Protein AF-A0A2T5BXC0-F1 (afdb_monomer_lite)

Structure (mmCIF, N/CA/C/O backbone):
data_AF-A0A2T5BXC0-F1
#
_entry.id   AF-A0A2T5BXC0-F1
#
loop_
_atom_site.group_PDB
_atom_site.id
_atom_site.type_symbol
_atom_site.label_atom_id
_atom_site.label_alt_id
_atom_site.label_comp_id
_atom_site.label_asym_id
_atom_site.label_entity_id
_atom_site.label_seq_id
_atom_site.pdbx_PDB_ins_code
_atom_site.Cartn_x
_atom_site.Cartn_y
_atom_site.Cartn_z
_atom_site.occupancy
_atom_site.B_iso_or_equiv
_atom_site.auth_seq_id
_atom_site.auth_comp_id
_atom_site.auth_asym_id
_atom_site.auth_atom_id
_atom_site.pdbx_PDB_model_num
ATOM 1 N N . MET A 1 1 ? -15.290 21.647 -6.760 1.00 36.03 1 MET A N 1
ATOM 2 C CA . MET A 1 1 ? -14.418 21.965 -5.605 1.00 36.03 1 MET A CA 1
ATOM 3 C C . MET A 1 1 ? -13.079 21.269 -5.800 1.00 36.03 1 MET A C 1
ATOM 5 O O . MET A 1 1 ? -13.046 20.047 -5.831 1.00 36.03 1 MET A O 1
ATOM 9 N N . GLY A 1 2 ? -12.004 22.023 -6.038 1.00 45.06 2 GLY A N 1
ATOM 10 C CA . GLY A 1 2 ? -10.674 21.457 -6.278 1.00 45.06 2 GLY A CA 1
ATOM 11 C C . GLY A 1 2 ? -10.032 20.992 -4.974 1.00 45.06 2 GLY A C 1
ATOM 12 O O . GLY A 1 2 ? -9.896 21.779 -4.039 1.00 45.06 2 GLY A O 1
ATOM 13 N N . ILE A 1 3 ? -9.638 19.722 -4.902 1.00 49.22 3 ILE A N 1
ATOM 14 C CA . ILE A 1 3 ? -8.808 19.208 -3.810 1.00 49.22 3 ILE A CA 1
ATOM 15 C C . ILE A 1 3 ? -7.495 20.005 -3.834 1.00 49.22 3 ILE A C 1
ATOM 17 O O . ILE A 1 3 ? -6.775 19.998 -4.831 1.00 49.22 3 ILE A O 1
ATOM 21 N N . SER A 1 4 ? -7.207 20.754 -2.767 1.00 56.97 4 SER A N 1
ATOM 22 C CA . SER A 1 4 ? -5.999 21.582 -2.685 1.00 56.97 4 SER A CA 1
ATOM 23 C C . SER A 1 4 ? -4.741 20.707 -2.771 1.00 56.97 4 SER A C 1
ATOM 25 O O . SER A 1 4 ? -4.683 19.632 -2.169 1.00 56.97 4 SER A O 1
ATOM 27 N N . LYS A 1 5 ? -3.709 21.168 -3.495 1.00 57.91 5 LYS A N 1
ATOM 28 C CA . LYS A 1 5 ? -2.435 20.441 -3.687 1.00 57.91 5 LYS A CA 1
ATOM 29 C C . LYS A 1 5 ? -1.793 20.018 -2.356 1.00 57.91 5 LYS A C 1
ATOM 31 O O . LYS A 1 5 ? -1.196 18.949 -2.288 1.00 57.91 5 LYS A O 1
ATOM 36 N N . LYS A 1 6 ? -1.982 20.820 -1.300 1.00 58.03 6 LYS A N 1
ATOM 37 C CA . LYS A 1 6 ? -1.523 20.533 0.069 1.00 58.03 6 LYS A CA 1
ATOM 38 C C . LYS A 1 6 ? -2.171 19.261 0.635 1.00 58.03 6 LYS A C 1
ATOM 40 O O . LYS A 1 6 ? -1.462 18.340 1.015 1.00 58.03 6 LYS A O 1
ATOM 45 N N . LYS A 1 7 ? -3.497 19.153 0.515 1.00 63.75 7 LYS A N 1
ATOM 46 C CA . LYS A 1 7 ? -4.277 17.994 0.975 1.00 63.75 7 LYS A CA 1
ATOM 47 C C . LYS A 1 7 ? -3.910 16.707 0.226 1.00 63.75 7 LYS A C 1
ATOM 49 O O . LYS A 1 7 ? -3.908 15.629 0.799 1.00 63.75 7 LYS A O 1
ATOM 54 N N . THR A 1 8 ? -3.553 16.820 -1.056 1.00 64.12 8 THR A N 1
ATOM 55 C CA . THR A 1 8 ? -3.099 15.668 -1.861 1.00 64.12 8 THR A CA 1
ATOM 56 C C . THR A 1 8 ? -1.712 15.175 -1.435 1.00 64.12 8 THR A C 1
ATOM 58 O O . THR A 1 8 ? -1.453 13.977 -1.470 1.00 64.12 8 THR A O 1
ATOM 61 N N . ALA A 1 9 ? -0.813 16.082 -1.042 1.00 67.00 9 ALA A N 1
ATOM 62 C CA . ALA A 1 9 ? 0.503 15.714 -0.525 1.00 67.00 9 ALA A CA 1
ATOM 63 C C . ALA A 1 9 ? 0.405 15.045 0.855 1.00 67.00 9 ALA A C 1
ATOM 65 O O . ALA A 1 9 ? 1.097 14.063 1.098 1.00 67.00 9 ALA A O 1
ATOM 66 N N . GLU A 1 10 ? -0.493 15.526 1.719 1.00 73.69 10 GLU A N 1
ATOM 67 C CA . GLU A 1 10 ? -0.750 14.937 3.041 1.00 73.69 10 GLU A CA 1
ATOM 68 C C . GLU A 1 10 ? -1.238 13.483 2.930 1.00 73.69 10 GLU A C 1
ATOM 70 O O . GLU A 1 10 ? -0.635 12.597 3.530 1.00 73.69 10 GLU A O 1
ATOM 75 N N . ILE A 1 11 ? -2.224 13.214 2.064 1.00 73.00 11 ILE A N 1
ATOM 76 C CA . ILE A 1 11 ? -2.746 11.853 1.826 1.00 73.00 11 ILE A CA 1
ATOM 77 C C . ILE A 1 11 ? -1.659 10.912 1.282 1.00 73.00 11 ILE A C 1
ATOM 79 O O . ILE A 1 11 ? -1.605 9.738 1.640 1.00 73.00 11 ILE A O 1
ATOM 83 N N . LYS A 1 12 ? -0.767 11.408 0.415 1.00 74.25 12 LYS A N 1
ATOM 84 C CA . LYS A 1 12 ? 0.340 10.600 -0.121 1.00 74.25 12 LYS A CA 1
ATOM 85 C C . LYS A 1 12 ? 1.330 10.198 0.963 1.00 74.25 12 LYS A C 1
ATOM 87 O O . LYS A 1 12 ? 1.719 9.038 1.021 1.00 74.25 12 LYS A O 1
ATOM 92 N N . THR A 1 13 ? 1.726 11.143 1.809 1.0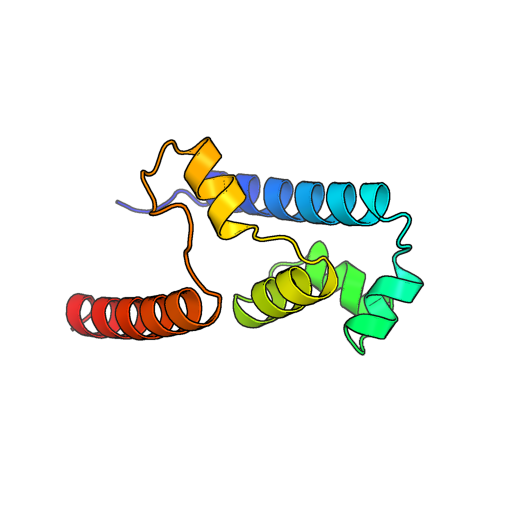0 81.06 13 THR A N 1
ATOM 93 C CA . THR A 1 13 ? 2.619 10.859 2.938 1.00 81.06 13 THR A CA 1
ATOM 94 C C . THR A 1 13 ? 1.984 9.845 3.884 1.00 81.06 13 THR A C 1
ATOM 96 O O . THR A 1 13 ? 2.645 8.900 4.306 1.00 81.06 13 THR A O 1
ATOM 99 N N . GLU A 1 14 ? 0.691 9.995 4.166 1.00 83.88 14 GLU A N 1
ATOM 100 C CA . GLU A 1 14 ? -0.058 9.063 5.006 1.00 83.88 14 GLU A CA 1
ATOM 101 C C . GLU A 1 14 ? -0.113 7.650 4.404 1.00 83.88 14 GLU A C 1
ATOM 103 O O . GLU A 1 14 ? 0.159 6.682 5.110 1.00 83.88 14 GLU A O 1
ATOM 108 N N . LEU A 1 15 ? -0.355 7.526 3.092 1.00 84.50 15 LEU A N 1
ATOM 109 C CA . LEU A 1 15 ? -0.313 6.238 2.392 1.00 84.50 15 LEU A CA 1
ATOM 110 C C . LEU A 1 15 ? 1.052 5.556 2.533 1.00 84.50 15 LEU A C 1
ATOM 112 O O . LEU A 1 15 ? 1.127 4.367 2.828 1.00 84.50 15 LEU A O 1
ATOM 116 N N . VAL A 1 16 ? 2.137 6.297 2.307 1.00 87.88 16 VAL A N 1
ATOM 117 C CA . VAL A 1 16 ? 3.496 5.742 2.382 1.00 87.88 16 VAL A CA 1
ATOM 118 C C . VAL A 1 16 ? 3.816 5.284 3.798 1.00 87.88 16 VAL A C 1
ATOM 120 O O . VAL A 1 16 ? 4.364 4.196 3.974 1.00 87.88 16 VAL A O 1
ATOM 123 N N . ASN A 1 17 ? 3.436 6.075 4.800 1.00 88.88 17 ASN A N 1
ATOM 124 C CA . ASN A 1 17 ? 3.602 5.703 6.199 1.00 88.88 17 ASN A CA 1
ATOM 125 C C . ASN A 1 17 ? 2.812 4.433 6.528 1.00 88.88 17 ASN A C 1
ATOM 127 O O . ASN A 1 17 ? 3.347 3.539 7.175 1.00 88.88 17 ASN A O 1
ATOM 131 N N . LEU A 1 18 ? 1.577 4.314 6.036 1.00 89.31 18 LEU A N 1
ATOM 132 C CA . LEU A 1 18 ? 0.752 3.129 6.249 1.00 89.31 18 LEU A CA 1
ATOM 133 C C . LEU A 1 18 ? 1.359 1.881 5.594 1.00 89.31 18 LEU A C 1
ATOM 135 O O . LEU A 1 18 ? 1.443 0.840 6.235 1.00 89.31 18 LEU A O 1
ATOM 139 N N . ILE A 1 19 ? 1.874 1.993 4.365 1.00 90.19 19 ILE A N 1
ATOM 140 C CA . ILE A 1 19 ? 2.603 0.894 3.709 1.00 90.19 19 ILE A CA 1
ATOM 141 C C . ILE A 1 19 ? 3.823 0.480 4.545 1.00 90.19 19 ILE A C 1
ATOM 143 O O . ILE A 1 19 ? 4.071 -0.709 4.727 1.00 90.19 19 ILE A O 1
ATOM 147 N N . GLN A 1 20 ? 4.590 1.437 5.075 1.00 91.12 20 GLN A N 1
ATOM 148 C CA . GLN A 1 20 ? 5.758 1.139 5.914 1.00 91.12 20 GLN A CA 1
ATOM 149 C C . GLN A 1 20 ? 5.378 0.482 7.247 1.00 91.12 20 GLN A C 1
ATOM 151 O O . GLN A 1 20 ? 6.089 -0.415 7.709 1.00 91.12 20 GLN A O 1
ATOM 156 N N . LEU A 1 21 ? 4.269 0.908 7.853 1.00 91.81 21 LEU A N 1
ATOM 157 C CA . LEU A 1 21 ? 3.733 0.301 9.068 1.00 91.81 21 LEU A CA 1
ATOM 158 C C . LEU A 1 21 ? 3.331 -1.153 8.819 1.00 91.81 21 LEU A C 1
ATOM 160 O O . LEU A 1 21 ? 3.757 -2.021 9.574 1.00 91.81 21 LEU A O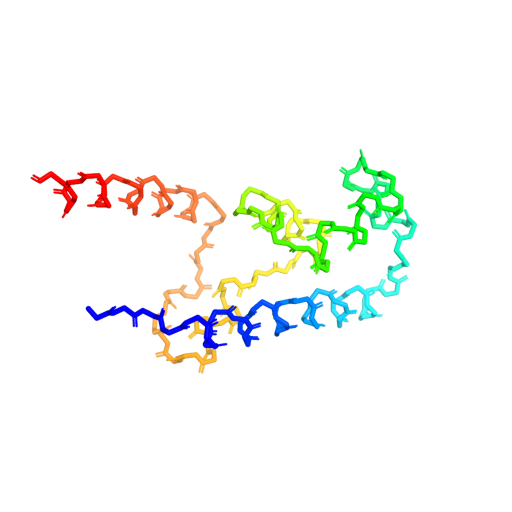 1
ATOM 164 N N . GLU A 1 22 ? 2.610 -1.430 7.733 1.00 92.00 22 GLU A N 1
ATOM 165 C CA . GLU A 1 22 ? 2.207 -2.794 7.371 1.00 92.00 22 GLU A CA 1
ATOM 166 C C . GLU A 1 22 ? 3.405 -3.691 7.037 1.00 92.00 22 GLU A C 1
ATOM 168 O O . GLU A 1 22 ? 3.486 -4.826 7.506 1.00 92.00 22 GLU A O 1
ATOM 173 N N . LEU A 1 23 ? 4.401 -3.170 6.313 1.00 92.81 23 LEU A N 1
ATOM 174 C CA . LEU A 1 23 ? 5.660 -3.886 6.082 1.00 92.81 23 LEU A CA 1
ATOM 175 C C . LEU A 1 23 ? 6.348 -4.263 7.400 1.00 92.81 23 LEU A C 1
ATOM 177 O O . LEU A 1 23 ? 6.799 -5.396 7.568 1.00 92.81 23 LEU A O 1
ATOM 181 N N . THR A 1 24 ? 6.392 -3.329 8.352 1.00 93.25 24 THR A N 1
ATOM 182 C CA . THR A 1 24 ? 6.991 -3.558 9.673 1.00 93.25 24 THR A CA 1
ATOM 183 C C . THR A 1 24 ? 6.187 -4.574 10.481 1.00 93.25 24 THR A C 1
ATOM 185 O O . THR A 1 24 ? 6.774 -5.483 11.066 1.00 93.25 24 THR A O 1
ATOM 188 N N . ALA A 1 25 ? 4.855 -4.473 10.476 1.00 92.38 25 ALA A N 1
ATOM 189 C CA . ALA A 1 25 ? 3.961 -5.406 11.163 1.00 92.38 25 ALA A CA 1
ATOM 190 C C . ALA A 1 25 ? 4.135 -6.849 10.663 1.00 92.38 25 ALA A C 1
ATOM 192 O O . ALA A 1 25 ? 4.045 -7.798 11.442 1.00 92.38 25 ALA A O 1
ATOM 193 N N . GLN A 1 26 ? 4.452 -7.011 9.377 1.00 93.00 26 GLN A N 1
ATOM 194 C CA . GLN A 1 26 ? 4.686 -8.308 8.741 1.00 93.00 26 GLN A CA 1
ATOM 195 C C . GLN A 1 26 ? 6.161 -8.744 8.760 1.00 93.00 26 GLN A C 1
ATOM 197 O O . GLN A 1 26 ? 6.498 -9.773 8.177 1.00 93.00 26 GLN A O 1
ATOM 202 N N . ASN A 1 27 ? 7.053 -7.993 9.422 1.00 93.31 27 ASN A N 1
ATOM 203 C CA . ASN A 1 27 ? 8.508 -8.201 9.399 1.00 93.31 27 ASN A CA 1
ATOM 204 C C . ASN A 1 27 ? 9.091 -8.307 7.972 1.00 93.31 27 ASN A C 1
ATOM 206 O O . ASN A 1 27 ? 10.086 -8.997 7.741 1.00 93.31 27 ASN A O 1
ATOM 210 N N . MET A 1 28 ? 8.472 -7.626 7.005 1.00 93.44 28 MET A N 1
ATOM 211 C CA . MET A 1 28 ? 8.884 -7.636 5.607 1.00 93.44 28 MET A CA 1
ATOM 212 C C . MET A 1 28 ? 9.840 -6.475 5.335 1.00 93.44 28 MET A C 1
ATOM 214 O O . MET A 1 28 ? 9.482 -5.302 5.440 1.00 93.44 28 MET A O 1
ATOM 218 N N . ASP A 1 29 ? 11.073 -6.796 4.946 1.00 92.75 29 ASP A N 1
ATOM 219 C CA . ASP A 1 29 ? 12.045 -5.776 4.569 1.00 92.75 29 ASP A CA 1
ATOM 220 C C . ASP A 1 29 ? 11.823 -5.260 3.133 1.00 92.75 29 ASP A C 1
ATOM 222 O O . ASP A 1 29 ? 11.176 -5.883 2.286 1.00 92.75 29 ASP A O 1
ATOM 226 N N . ILE A 1 30 ? 12.400 -4.095 2.827 1.00 90.44 30 ILE A N 1
ATOM 227 C CA . ILE A 1 30 ? 12.237 -3.451 1.514 1.00 90.44 30 ILE A CA 1
ATOM 228 C C . ILE A 1 30 ? 12.794 -4.295 0.354 1.00 90.44 30 ILE A C 1
ATOM 230 O O . ILE A 1 30 ? 12.376 -4.108 -0.786 1.00 90.44 30 ILE A O 1
ATOM 234 N N . ARG A 1 31 ? 13.747 -5.203 0.612 1.00 93.81 31 ARG A N 1
ATOM 235 C CA . ARG A 1 31 ? 14.316 -6.087 -0.419 1.00 93.81 31 ARG A CA 1
ATOM 236 C C . ARG A 1 31 ? 13.336 -7.188 -0.789 1.00 93.81 31 ARG A C 1
ATOM 238 O O . ARG A 1 31 ? 13.101 -7.417 -1.972 1.00 93.81 31 ARG A O 1
ATOM 245 N N . THR A 1 32 ? 12.754 -7.820 0.218 1.00 94.12 32 THR A N 1
ATOM 246 C CA . THR A 1 32 ? 11.733 -8.856 0.076 1.00 94.12 32 THR A CA 1
ATOM 247 C C . THR A 1 32 ? 10.505 -8.273 -0.606 1.00 94.12 32 THR A C 1
ATOM 249 O O . THR A 1 32 ? 10.041 -8.808 -1.610 1.00 94.12 32 THR A O 1
ATOM 252 N N . PHE A 1 33 ? 10.056 -7.101 -0.160 1.00 94.12 33 PHE A N 1
ATOM 253 C CA . PHE A 1 33 ? 8.940 -6.398 -0.783 1.00 94.12 33 PHE A CA 1
ATOM 254 C C . PHE A 1 33 ? 9.205 -6.030 -2.251 1.00 94.12 33 PHE A C 1
ATOM 256 O O . PHE A 1 33 ? 8.362 -6.269 -3.113 1.00 94.12 33 PHE A O 1
ATOM 263 N N . ALA A 1 34 ? 10.399 -5.512 -2.561 1.00 93.06 34 ALA A N 1
ATOM 264 C CA . ALA A 1 34 ? 10.799 -5.224 -3.938 1.00 93.06 34 ALA A CA 1
ATOM 265 C C . ALA A 1 34 ? 10.791 -6.487 -4.819 1.00 93.06 34 ALA A C 1
ATOM 267 O O . ALA A 1 34 ? 10.354 -6.428 -5.967 1.00 93.06 34 ALA A O 1
ATOM 268 N N . SER A 1 35 ? 11.205 -7.633 -4.266 1.00 94.19 35 SER A N 1
ATOM 269 C CA . SER A 1 35 ? 11.135 -8.934 -4.942 1.00 94.19 35 SER A CA 1
ATOM 270 C C . SER A 1 35 ? 9.692 -9.332 -5.273 1.00 94.19 35 SER A C 1
ATOM 272 O O . SER A 1 35 ? 9.409 -9.697 -6.413 1.00 94.19 35 SER A O 1
ATOM 274 N N . HIS A 1 36 ? 8.757 -9.179 -4.326 1.00 92.50 36 HIS A N 1
ATOM 275 C CA . HIS A 1 36 ? 7.330 -9.439 -4.568 1.00 92.50 36 HIS A CA 1
ATOM 276 C C . HIS A 1 36 ? 6.734 -8.526 -5.647 1.00 92.50 36 HIS A C 1
ATOM 278 O O . HIS A 1 36 ? 5.914 -8.974 -6.446 1.00 92.50 36 HIS A O 1
ATOM 284 N N . LEU A 1 37 ? 7.185 -7.272 -5.711 1.00 89.69 37 LEU A N 1
ATOM 285 C CA . LEU A 1 37 ? 6.788 -6.311 -6.744 1.00 89.69 37 LEU A CA 1
ATOM 286 C C . LEU A 1 37 ? 7.507 -6.511 -8.086 1.00 89.69 37 LEU A C 1
ATOM 288 O O . LEU A 1 37 ? 7.173 -5.831 -9.056 1.00 89.69 37 LEU A O 1
ATOM 292 N N . GLN A 1 38 ? 8.495 -7.409 -8.154 1.00 93.06 38 GLN A N 1
ATOM 293 C CA . GLN A 1 38 ? 9.373 -7.596 -9.315 1.00 93.06 38 GLN A CA 1
ATOM 294 C C . GLN A 1 38 ? 10.081 -6.293 -9.734 1.00 93.06 38 GLN A C 1
ATOM 296 O O . GLN A 1 38 ? 10.286 -6.012 -10.916 1.00 93.06 38 GLN A O 1
ATOM 301 N N . LEU A 1 39 ? 10.459 -5.480 -8.746 1.00 90.94 39 LEU A N 1
ATOM 302 C CA . LEU A 1 39 ? 11.153 -4.209 -8.925 1.00 90.94 39 LEU A CA 1
ATOM 303 C C . LEU A 1 39 ? 12.527 -4.247 -8.257 1.00 90.94 39 LEU A C 1
ATOM 305 O O . LEU A 1 39 ? 12.789 -5.007 -7.326 1.00 90.94 39 LEU A O 1
ATOM 309 N N . SER A 1 40 ? 13.423 -3.359 -8.687 1.00 93.75 40 SER A N 1
ATOM 310 C CA . SER A 1 40 ? 14.635 -3.098 -7.914 1.00 93.75 40 SER A CA 1
ATOM 311 C C . SER A 1 40 ? 14.289 -2.363 -6.613 1.00 9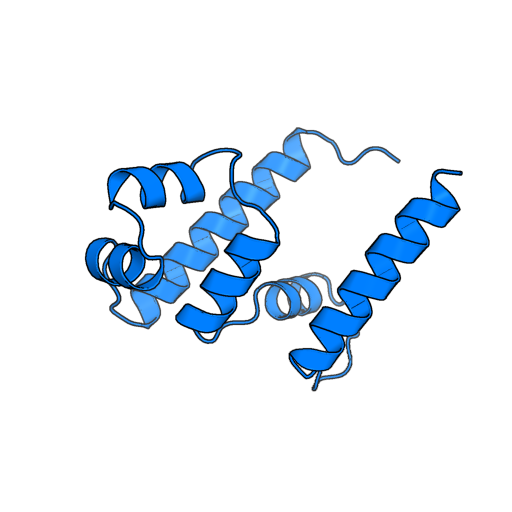3.75 40 SER A C 1
ATOM 313 O O . SER A 1 40 ? 13.283 -1.655 -6.512 1.00 93.75 40 SER A O 1
ATOM 315 N N . VAL A 1 41 ? 15.160 -2.467 -5.608 1.00 91.69 41 VAL A N 1
ATOM 316 C CA . VAL A 1 41 ? 14.997 -1.741 -4.334 1.00 91.69 41 VAL A CA 1
ATOM 317 C C . VAL A 1 41 ? 14.915 -0.228 -4.563 1.00 91.69 41 VAL A C 1
ATOM 319 O O . VAL A 1 41 ? 14.128 0.461 -3.915 1.00 91.69 41 VAL A O 1
ATOM 322 N N . SER A 1 42 ? 15.708 0.302 -5.498 1.00 91.50 42 SER A N 1
ATOM 323 C CA . SER A 1 42 ? 15.684 1.723 -5.851 1.00 91.50 42 SER A CA 1
ATOM 324 C C . SER A 1 42 ? 14.383 2.117 -6.546 1.00 91.50 42 SER A C 1
ATOM 326 O O . SER A 1 42 ? 13.788 3.124 -6.170 1.00 91.50 42 SER A O 1
ATOM 328 N N . ALA A 1 43 ? 13.895 1.311 -7.494 1.00 88.69 43 ALA A N 1
ATOM 329 C CA . ALA A 1 43 ? 12.614 1.546 -8.157 1.00 88.69 43 ALA A CA 1
ATOM 330 C C . ALA A 1 43 ? 11.447 1.485 -7.163 1.00 88.69 43 ALA A C 1
ATOM 332 O O . ALA A 1 43 ? 10.568 2.338 -7.201 1.00 88.69 43 ALA A O 1
ATOM 333 N N . THR A 1 44 ? 11.489 0.550 -6.214 1.00 91.31 44 THR A N 1
ATOM 334 C CA . THR A 1 44 ? 10.480 0.420 -5.154 1.00 91.31 44 THR A CA 1
ATOM 335 C C . THR A 1 44 ? 10.464 1.654 -4.253 1.00 91.31 44 THR A C 1
ATOM 337 O O . THR A 1 44 ? 9.409 2.235 -4.014 1.00 91.31 44 THR A O 1
ATOM 340 N N . ARG A 1 45 ? 11.634 2.131 -3.806 1.00 89.06 45 ARG A N 1
ATOM 341 C CA . ARG A 1 45 ? 11.729 3.373 -3.018 1.00 89.06 45 ARG A CA 1
ATOM 342 C C . ARG A 1 45 ? 11.244 4.594 -3.795 1.00 89.06 45 ARG A C 1
ATOM 344 O O . ARG A 1 45 ? 10.552 5.430 -3.224 1.00 89.06 45 ARG A O 1
ATOM 351 N N . ASN A 1 46 ? 11.575 4.688 -5.081 1.00 88.38 46 ASN A N 1
ATOM 352 C CA . ASN A 1 46 ? 11.118 5.782 -5.937 1.00 88.38 46 ASN A CA 1
ATOM 353 C C . ASN A 1 46 ? 9.609 5.724 -6.194 1.00 88.38 46 ASN A C 1
ATOM 355 O O . ASN A 1 46 ? 8.970 6.767 -6.255 1.00 88.38 46 ASN A O 1
ATOM 359 N N . MET A 1 47 ? 9.030 4.530 -6.312 1.00 88.50 47 MET A N 1
ATOM 360 C CA . MET A 1 47 ? 7.585 4.347 -6.439 1.00 88.50 47 MET A CA 1
ATOM 361 C C . MET A 1 47 ? 6.860 4.786 -5.162 1.00 88.50 47 MET A C 1
ATOM 363 O O . MET A 1 47 ? 5.872 5.510 -5.256 1.00 88.50 47 MET A O 1
ATOM 367 N N . LEU A 1 48 ? 7.364 4.387 -3.987 1.00 86.00 48 LEU A N 1
ATOM 368 C CA . LEU A 1 48 ? 6.770 4.750 -2.699 1.00 86.00 48 LEU A CA 1
ATOM 369 C C . LEU A 1 48 ? 6.905 6.252 -2.417 1.00 86.00 48 LEU A C 1
ATOM 371 O O . LEU A 1 48 ? 5.919 6.912 -2.121 1.00 86.00 48 LEU A O 1
ATOM 375 N N . ASN A 1 49 ? 8.108 6.811 -2.549 1.00 80.50 49 ASN A N 1
ATOM 376 C CA . ASN A 1 49 ? 8.383 8.202 -2.171 1.00 80.50 49 ASN A CA 1
ATOM 377 C C . ASN A 1 49 ? 8.107 9.212 -3.296 1.00 80.50 49 ASN A C 1
ATOM 379 O O . ASN A 1 49 ? 8.126 10.422 -3.071 1.00 80.50 49 ASN A O 1
ATOM 383 N N . GLY A 1 50 ? 7.920 8.736 -4.524 1.00 68.44 50 GLY A N 1
ATOM 384 C CA . GLY A 1 50 ? 7.702 9.565 -5.700 1.00 68.44 50 GLY A CA 1
ATOM 385 C C . GLY A 1 50 ? 6.226 9.772 -6.026 1.00 68.44 50 GLY A C 1
ATOM 386 O O . GLY A 1 50 ? 5.317 9.191 -5.445 1.00 68.44 50 GLY A O 1
ATOM 387 N N . ASN A 1 51 ? 5.967 10.581 -7.052 1.00 65.38 51 ASN A N 1
ATOM 388 C CA . ASN A 1 51 ? 4.615 10.808 -7.575 1.00 65.38 51 ASN A CA 1
ATOM 389 C C . ASN A 1 51 ? 4.122 9.688 -8.514 1.00 65.38 51 ASN A C 1
ATOM 391 O O . ASN A 1 51 ? 3.195 9.918 -9.286 1.00 65.38 51 ASN A O 1
ATOM 395 N N . GLN A 1 52 ? 4.744 8.507 -8.477 1.00 68.50 52 GLN A N 1
ATOM 396 C CA . GLN A 1 52 ? 4.498 7.416 -9.427 1.00 68.50 52 GLN A CA 1
ATOM 397 C C . GLN A 1 52 ? 3.590 6.304 -8.883 1.00 68.50 52 GLN A C 1
ATOM 399 O O . GLN A 1 52 ? 3.360 5.319 -9.578 1.00 68.50 52 GLN A O 1
ATOM 404 N N . MET A 1 53 ? 3.047 6.457 -7.673 1.00 79.31 53 MET A N 1
ATOM 405 C CA . MET A 1 53 ? 2.051 5.536 -7.124 1.00 79.31 53 MET A CA 1
ATOM 406 C C . MET A 1 53 ? 0.768 5.582 -7.969 1.00 79.31 53 MET A C 1
ATOM 408 O O . MET A 1 53 ? 0.017 6.560 -7.923 1.00 79.31 53 MET A O 1
ATOM 412 N N . THR A 1 54 ? 0.525 4.538 -8.761 1.00 81.56 54 THR A N 1
ATOM 413 C CA . THR A 1 54 ? -0.724 4.350 -9.512 1.00 81.56 54 THR A CA 1
ATOM 414 C C . THR A 1 54 ? -1.705 3.493 -8.714 1.00 81.56 54 THR A C 1
ATOM 416 O O . THR A 1 54 ? -1.305 2.782 -7.793 1.00 81.56 54 THR A O 1
ATOM 419 N N . LEU A 1 55 ? -2.994 3.535 -9.072 1.00 78.69 55 LEU A N 1
ATOM 420 C CA . LEU A 1 55 ? -4.009 2.676 -8.445 1.00 78.69 55 LEU A CA 1
ATOM 421 C C . LEU A 1 55 ? -3.701 1.189 -8.649 1.00 78.69 55 LEU A C 1
ATOM 423 O O . LEU A 1 55 ? -3.811 0.422 -7.703 1.00 78.69 55 LEU A O 1
ATOM 427 N N . ASP A 1 56 ? -3.227 0.806 -9.838 1.00 81.62 56 ASP A N 1
ATOM 428 C CA . ASP A 1 56 ? -2.844 -0.582 -10.121 1.00 81.62 56 ASP A CA 1
ATOM 429 C C . ASP A 1 56 ? -1.713 -1.045 -9.185 1.00 81.62 56 ASP A C 1
ATOM 431 O O . ASP A 1 56 ? -1.780 -2.132 -8.615 1.00 81.62 56 ASP A O 1
ATOM 435 N N . ARG A 1 57 ? -0.712 -0.185 -8.933 1.00 85.38 57 ARG A N 1
ATOM 436 C CA . ARG A 1 57 ? 0.366 -0.491 -7.979 1.00 85.38 57 ARG A CA 1
ATOM 437 C C . ARG A 1 57 ? -0.133 -0.549 -6.547 1.00 85.38 57 ARG A C 1
ATOM 439 O O . ARG A 1 57 ? 0.272 -1.434 -5.806 1.00 85.38 57 ARG A O 1
ATOM 446 N N . LEU A 1 58 ? -1.039 0.342 -6.160 1.00 84.81 58 LEU A N 1
ATOM 447 C CA . LEU A 1 58 ? -1.655 0.279 -4.839 1.00 84.81 58 LEU A CA 1
ATOM 448 C C . LEU A 1 58 ? -2.457 -1.021 -4.653 1.00 84.81 58 LEU A C 1
ATOM 450 O O . LEU A 1 58 ? -2.398 -1.624 -3.581 1.00 84.81 58 LEU A O 1
ATOM 454 N N . HIS A 1 59 ? -3.150 -1.494 -5.691 1.00 83.25 59 HIS A N 1
ATOM 455 C CA . HIS A 1 59 ? -3.835 -2.784 -5.663 1.00 83.25 59 HIS A CA 1
ATOM 456 C C . HIS A 1 59 ? -2.844 -3.945 -5.510 1.00 83.25 59 HIS A C 1
ATOM 458 O O . HIS A 1 59 ? -3.052 -4.794 -4.643 1.00 83.25 59 HIS A O 1
ATOM 464 N N . GLU A 1 60 ? -1.761 -3.980 -6.287 1.00 86.38 60 GLU A N 1
ATOM 465 C CA . GLU A 1 60 ? -0.721 -5.010 -6.147 1.00 86.38 60 GLU A CA 1
ATOM 466 C C . GLU A 1 60 ? -0.141 -5.041 -4.726 1.00 86.38 60 GLU A C 1
ATOM 468 O O . GLU A 1 60 ? -0.042 -6.107 -4.120 1.00 86.38 60 GLU A O 1
ATOM 473 N N . ILE A 1 61 ? 0.169 -3.872 -4.158 1.00 89.19 61 ILE A N 1
ATOM 474 C CA . ILE A 1 61 ? 0.656 -3.746 -2.778 1.00 89.19 61 ILE A CA 1
ATOM 475 C C . ILE A 1 61 ? -0.390 -4.259 -1.780 1.00 89.19 61 ILE A C 1
ATOM 477 O O . ILE A 1 61 ? -0.035 -4.964 -0.840 1.00 89.19 61 ILE A O 1
ATOM 481 N N . SER A 1 62 ? -1.674 -3.964 -2.007 1.00 86.75 62 SER A N 1
ATOM 482 C CA . SER A 1 62 ? -2.780 -4.475 -1.180 1.00 86.75 62 SER A CA 1
ATOM 483 C C . SER A 1 62 ? -2.816 -6.001 -1.161 1.00 86.75 62 SER A C 1
ATOM 485 O O . SER A 1 62 ? -3.049 -6.603 -0.118 1.00 86.75 62 SER A O 1
ATOM 487 N N . VAL A 1 63 ? -2.570 -6.631 -2.312 1.00 86.50 63 VAL A N 1
ATOM 488 C CA . VAL A 1 63 ? -2.536 -8.093 -2.437 1.00 86.50 63 VAL A CA 1
ATOM 489 C C . VAL A 1 63 ? -1.306 -8.668 -1.740 1.00 86.50 63 VAL A C 1
ATOM 491 O O . VAL A 1 63 ? -1.439 -9.628 -0.988 1.00 86.50 63 VAL A O 1
ATOM 494 N N . ILE A 1 64 ? -0.126 -8.073 -1.943 1.00 88.94 64 ILE A N 1
ATOM 495 C CA . ILE A 1 64 ? 1.130 -8.532 -1.324 1.00 88.94 64 ILE A CA 1
ATOM 496 C C . ILE A 1 64 ? 1.053 -8.457 0.200 1.00 88.94 64 ILE A C 1
ATOM 498 O O . ILE A 1 64 ? 1.454 -9.395 0.881 1.00 88.94 64 ILE A O 1
ATOM 502 N N . LEU A 1 65 ? 0.530 -7.350 0.724 1.00 88.12 65 LEU A N 1
ATOM 503 C CA . LEU A 1 65 ? 0.415 -7.119 2.162 1.00 88.12 65 LEU A CA 1
ATOM 504 C C . LEU A 1 65 ? -0.863 -7.715 2.755 1.00 88.12 65 LEU A C 1
ATOM 506 O O . LEU A 1 65 ? -1.069 -7.601 3.958 1.00 88.12 65 LEU A O 1
ATOM 510 N N . ASN A 1 66 ? -1.734 -8.316 1.937 1.00 86.19 66 ASN A N 1
ATOM 511 C CA . ASN A 1 66 ? -3.064 -8.767 2.346 1.00 86.19 66 ASN A CA 1
ATOM 512 C C . ASN A 1 66 ? -3.828 -7.698 3.163 1.00 86.19 66 ASN A C 1
ATOM 514 O O . ASN A 1 66 ? -4.455 -7.988 4.182 1.00 86.19 66 ASN A O 1
ATOM 518 N N . PHE A 1 67 ? -3.736 -6.440 2.726 1.00 82.31 67 PHE A N 1
ATOM 519 C CA . PHE A 1 67 ? -4.246 -5.274 3.442 1.00 82.31 67 PHE A CA 1
ATOM 520 C C . PHE A 1 67 ? -5.042 -4.366 2.505 1.00 82.31 67 PHE A C 1
ATOM 522 O O . PHE A 1 67 ? -4.569 -3.984 1.435 1.00 82.31 67 PHE A O 1
ATOM 529 N N . ASN A 1 68 ? -6.256 -3.981 2.905 1.00 83.19 68 ASN A N 1
ATOM 530 C CA . ASN A 1 68 ? -7.134 -3.144 2.090 1.00 83.19 68 ASN A CA 1
ATOM 531 C C . ASN A 1 68 ? -7.037 -1.664 2.499 1.00 83.19 68 ASN A C 1
ATOM 533 O O . ASN A 1 68 ? -7.773 -1.192 3.368 1.00 83.19 68 ASN A O 1
ATOM 537 N N . PHE A 1 69 ? -6.164 -0.916 1.819 1.00 81.75 69 PHE A N 1
ATOM 538 C CA . PHE A 1 69 ? -5.955 0.519 2.065 1.00 81.75 69 PHE A CA 1
ATOM 539 C C . PHE A 1 69 ? -7.226 1.359 1.878 1.00 81.75 69 PHE A C 1
ATOM 541 O O . PHE A 1 69 ? -7.458 2.311 2.622 1.00 81.75 69 PHE A O 1
ATOM 548 N N . PHE A 1 70 ? -8.082 1.002 0.916 1.00 77.88 70 PHE A N 1
ATOM 549 C CA . PHE A 1 70 ? -9.334 1.724 0.685 1.00 77.88 70 PHE A CA 1
ATOM 550 C C . PHE A 1 70 ? -10.320 1.523 1.829 1.00 77.88 70 PHE A C 1
ATOM 552 O O . PHE A 1 70 ? -10.971 2.485 2.234 1.00 77.88 70 PHE A O 1
ATOM 559 N N . ARG A 1 71 ? -10.402 0.303 2.373 1.00 76.06 71 ARG A N 1
ATOM 560 C CA . ARG A 1 71 ? -11.237 0.018 3.542 1.00 76.06 71 ARG A CA 1
ATOM 561 C C . ARG A 1 71 ? -10.739 0.779 4.765 1.00 76.06 71 ARG A C 1
ATOM 563 O O . ARG A 1 71 ? -11.541 1.444 5.409 1.00 76.06 71 ARG A O 1
ATOM 570 N N . PHE A 1 72 ? -9.428 0.754 5.013 1.00 80.62 72 PHE A N 1
ATOM 571 C CA . PHE A 1 72 ? -8.816 1.504 6.109 1.00 80.62 72 PHE A CA 1
ATOM 572 C C . PHE A 1 72 ? -9.210 2.987 6.068 1.00 80.62 72 PHE A C 1
ATOM 574 O O . PHE A 1 72 ? -9.698 3.530 7.057 1.00 80.62 72 PHE A O 1
ATOM 581 N N . TRP A 1 73 ? -9.072 3.645 4.914 1.00 75.88 73 TRP A N 1
ATOM 582 C CA . TRP A 1 73 ? -9.458 5.053 4.793 1.00 75.88 73 TRP A CA 1
ATOM 583 C C . TRP A 1 73 ? -10.964 5.290 4.809 1.00 75.88 73 TRP A C 1
ATOM 585 O O . TRP A 1 73 ? -11.396 6.322 5.318 1.00 75.88 73 TRP A O 1
ATOM 595 N N . ALA A 1 74 ? -11.769 4.371 4.273 1.00 70.81 74 ALA A N 1
ATOM 596 C CA . ALA A 1 74 ? -13.222 4.462 4.380 1.00 70.81 74 ALA A CA 1
ATOM 597 C C . ALA A 1 74 ? -13.659 4.463 5.851 1.00 70.81 74 ALA A C 1
ATOM 599 O O . ALA A 1 74 ? -14.457 5.316 6.238 1.00 70.81 74 ALA A O 1
ATOM 600 N N . ASP A 1 75 ? -13.062 3.597 6.676 1.00 72.38 75 ASP A N 1
ATOM 601 C CA . ASP A 1 75 ? -13.323 3.546 8.115 1.00 72.38 75 ASP A CA 1
ATOM 602 C C . ASP A 1 75 ? -12.861 4.845 8.815 1.00 72.38 75 ASP A C 1
ATOM 604 O O . ASP A 1 75 ? -13.611 5.410 9.612 1.00 72.38 75 ASP A O 1
ATOM 608 N N . GLN A 1 76 ? -11.684 5.393 8.467 1.00 72.50 76 GLN A N 1
ATOM 609 C CA . GLN A 1 76 ? -11.211 6.689 9.000 1.00 72.50 76 GLN A CA 1
ATOM 610 C C . GLN A 1 76 ? -12.145 7.858 8.649 1.00 72.50 76 GLN A C 1
ATOM 612 O O . GLN A 1 76 ? -12.326 8.784 9.440 1.00 72.50 76 GLN A O 1
ATOM 617 N N . LEU A 1 77 ? -12.740 7.825 7.456 1.00 72.38 77 LEU A N 1
ATOM 618 C CA . LEU A 1 77 ? -13.662 8.851 6.972 1.00 72.38 77 LEU A CA 1
ATOM 619 C C . LEU A 1 77 ? -15.117 8.599 7.393 1.00 72.38 77 LEU A C 1
ATOM 621 O O . LEU A 1 77 ? -15.985 9.383 7.012 1.00 72.38 77 LEU A O 1
ATOM 625 N N . GLN A 1 78 ? -15.384 7.532 8.159 1.00 69.81 78 GLN A N 1
ATOM 626 C CA . GLN A 1 78 ? -16.732 7.082 8.531 1.00 69.81 78 GLN A CA 1
ATOM 627 C C . GLN A 1 78 ? -17.655 6.916 7.312 1.00 69.81 78 GLN A C 1
ATOM 629 O O . GLN A 1 78 ? -18.858 7.172 7.372 1.00 69.81 78 GLN A O 1
ATOM 634 N N . ILE A 1 79 ? -17.081 6.512 6.177 1.00 67.44 79 ILE A N 1
ATOM 635 C CA . ILE A 1 79 ? -17.839 6.209 4.969 1.00 67.44 79 ILE A CA 1
ATOM 636 C C . ILE A 1 79 ? -18.389 4.802 5.148 1.00 67.44 79 ILE A C 1
ATOM 638 O O . ILE A 1 79 ? -17.639 3.828 5.096 1.00 67.44 79 ILE A O 1
ATOM 642 N N . ASP A 1 80 ? -19.700 4.715 5.356 1.00 57.31 80 ASP A N 1
ATOM 643 C CA . ASP A 1 80 ? -20.402 3.450 5.526 1.00 57.31 80 ASP A CA 1
ATOM 644 C C . ASP A 1 80 ? -20.270 2.614 4.242 1.00 57.31 80 ASP A C 1
ATOM 646 O O . ASP A 1 80 ? -20.901 2.881 3.216 1.00 57.31 80 ASP A O 1
ATOM 650 N N . GLN A 1 81 ? -19.357 1.645 4.267 1.00 54.47 81 GLN A N 1
ATOM 651 C CA . GLN A 1 81 ? -19.198 0.653 3.212 1.00 54.47 81 GLN A CA 1
ATOM 652 C C . GLN A 1 81 ? -19.616 -0.711 3.757 1.00 54.47 81 GLN A C 1
ATOM 654 O O . GLN A 1 81 ? -19.226 -1.061 4.878 1.00 54.47 81 GLN A O 1
ATOM 659 N N . PRO A 1 82 ? -20.327 -1.535 2.966 1.00 52.12 82 PRO A N 1
ATOM 660 C CA . PRO A 1 82 ? -20.648 -2.896 3.373 1.00 52.12 82 PRO A CA 1
ATOM 661 C C . PRO A 1 82 ? -19.359 -3.654 3.731 1.00 52.12 82 PRO A C 1
ATOM 663 O O . PRO A 1 82 ? -18.360 -3.576 3.016 1.00 52.12 82 PRO A O 1
ATOM 666 N N . ALA A 1 83 ? -19.378 -4.354 4.870 1.00 49.53 83 ALA A N 1
ATOM 667 C CA . ALA A 1 83 ? -18.216 -4.991 5.507 1.00 49.53 83 ALA A CA 1
ATOM 668 C C . ALA A 1 83 ? -17.491 -6.034 4.629 1.00 49.53 83 ALA A C 1
ATOM 670 O O . ALA A 1 83 ? -16.356 -6.402 4.913 1.00 49.53 83 ALA A O 1
ATOM 671 N N . SER A 1 84 ? -18.126 -6.483 3.547 1.00 51.06 84 SER A N 1
ATOM 672 C CA . SER A 1 84 ? -17.609 -7.466 2.600 1.00 51.06 84 SER A CA 1
ATOM 673 C C . SER A 1 84 ? -17.622 -6.895 1.180 1.00 51.06 84 SER A C 1
ATOM 675 O O . SER A 1 84 ? -18.469 -7.240 0.354 1.00 51.06 84 SER A O 1
ATOM 677 N N . ALA A 1 85 ? -16.706 -5.978 0.877 1.00 51.69 85 ALA A N 1
ATOM 678 C CA . ALA A 1 85 ? -16.390 -5.698 -0.517 1.00 51.69 85 ALA A CA 1
ATOM 679 C C . ALA A 1 85 ? -15.390 -6.763 -0.976 1.00 51.69 85 ALA A C 1
ATOM 681 O O . ALA A 1 85 ? -14.187 -6.617 -0.765 1.00 51.69 85 ALA A O 1
ATOM 682 N N . ASP A 1 86 ? -15.901 -7.851 -1.560 1.00 55.12 86 ASP A N 1
ATOM 683 C CA . ASP A 1 86 ? -15.080 -8.821 -2.287 1.00 55.12 86 ASP A CA 1
ATOM 684 C C . ASP A 1 86 ? -14.120 -8.078 -3.222 1.00 55.12 86 ASP A C 1
ATOM 686 O O . ASP A 1 86 ? -14.482 -7.070 -3.832 1.00 55.12 86 ASP A O 1
ATOM 690 N N . ILE A 1 87 ? -12.893 -8.570 -3.376 1.00 53.84 87 ILE A N 1
ATOM 691 C CA . ILE A 1 87 ? -11.899 -7.960 -4.278 1.00 53.84 87 ILE A CA 1
ATOM 692 C C . ILE A 1 87 ? -12.467 -7.829 -5.710 1.00 53.84 87 ILE A C 1
ATOM 694 O O . ILE A 1 87 ? -12.174 -6.868 -6.424 1.00 53.84 87 ILE A O 1
ATOM 698 N N . GLU A 1 88 ? -13.366 -8.732 -6.109 1.00 50.88 88 GLU A N 1
ATOM 699 C CA . GLU A 1 88 ? -14.128 -8.638 -7.361 1.00 50.88 88 GLU A CA 1
ATOM 700 C C . GLU A 1 88 ? -15.122 -7.467 -7.384 1.00 50.88 88 GLU A C 1
ATOM 702 O O . GLU A 1 88 ? -15.268 -6.789 -8.404 1.00 50.88 88 GLU A O 1
ATOM 707 N N . ARG A 1 89 ? -15.760 -7.164 -6.248 1.00 59.31 89 ARG A N 1
ATOM 708 C CA . ARG A 1 89 ? -16.626 -5.992 -6.071 1.00 59.31 89 ARG A CA 1
ATOM 709 C C . ARG A 1 89 ? -15.826 -4.696 -6.179 1.00 59.31 89 ARG A C 1
ATOM 711 O O . ARG A 1 89 ? -16.321 -3.746 -6.773 1.00 59.31 89 ARG A O 1
ATOM 718 N N . ILE A 1 90 ? -14.588 -4.663 -5.678 1.00 57.50 90 ILE A N 1
ATOM 719 C CA . ILE A 1 90 ? -13.689 -3.504 -5.821 1.00 57.50 90 ILE A CA 1
ATOM 720 C C . ILE A 1 90 ? -13.359 -3.264 -7.299 1.00 57.50 90 ILE A C 1
ATOM 722 O O . ILE A 1 90 ? -13.524 -2.143 -7.774 1.00 57.50 90 ILE A O 1
ATOM 726 N N . LYS A 1 91 ? -13.008 -4.313 -8.058 1.00 53.94 91 LYS A N 1
ATOM 727 C CA . LYS A 1 91 ? -12.803 -4.201 -9.516 1.00 53.94 91 LYS A CA 1
ATOM 728 C C . LYS A 1 91 ? -14.056 -3.718 -10.249 1.00 53.94 91 LYS A C 1
ATOM 730 O O . LYS A 1 91 ? -13.955 -2.875 -11.141 1.00 53.94 91 LYS A O 1
ATOM 735 N N . ALA A 1 92 ? -15.234 -4.216 -9.874 1.00 55.94 92 ALA A N 1
ATOM 736 C CA . ALA A 1 92 ? -16.496 -3.764 -10.456 1.00 55.94 92 ALA A CA 1
ATOM 737 C C . ALA A 1 92 ? -16.757 -2.276 -10.162 1.00 55.94 92 ALA A C 1
ATOM 739 O O . ALA A 1 92 ? -17.075 -1.517 -11.076 1.00 55.94 92 ALA A O 1
ATOM 740 N N . LEU A 1 93 ? -16.527 -1.841 -8.920 1.00 61.69 93 LEU A N 1
ATOM 741 C CA . LEU A 1 93 ? -16.661 -0.443 -8.503 1.00 61.69 93 LEU A CA 1
ATOM 742 C C . LEU A 1 93 ? -15.614 0.470 -9.161 1.00 61.69 93 LEU A C 1
ATOM 744 O O . LEU A 1 93 ? -15.906 1.631 -9.439 1.00 61.69 93 LEU A O 1
ATOM 748 N N . GLU A 1 94 ? -14.409 -0.021 -9.461 1.00 61.31 94 GLU A N 1
ATOM 749 C CA . GLU A 1 94 ? -13.412 0.726 -10.240 1.00 61.31 94 GLU A CA 1
ATOM 750 C C . GLU A 1 94 ? -13.846 0.929 -11.696 1.00 61.31 94 GLU A C 1
ATOM 752 O O . GLU A 1 94 ? -13.681 2.025 -12.241 1.00 61.31 94 GLU A O 1
ATOM 757 N N . ILE A 1 95 ? -14.423 -0.099 -12.328 1.00 61.97 95 ILE A N 1
ATOM 758 C CA . ILE A 1 95 ? -14.999 0.010 -13.677 1.00 61.97 95 ILE A CA 1
ATOM 759 C C . ILE A 1 95 ? -16.168 1.000 -13.666 1.00 61.97 95 ILE A C 1
ATOM 761 O O . ILE A 1 95 ? -16.253 1.867 -14.542 1.00 61.97 95 ILE A O 1
ATOM 765 N N . GLU A 1 96 ? -17.031 0.913 -12.658 1.00 55.31 96 GLU A N 1
ATOM 766 C CA . GLU A 1 96 ? -18.191 1.787 -12.499 1.00 55.31 96 GLU A CA 1
ATOM 767 C C . GLU A 1 96 ? -17.767 3.248 -12.269 1.00 55.31 96 GLU A C 1
ATOM 769 O O . GLU A 1 96 ? -18.207 4.139 -12.995 1.00 55.31 96 GLU A O 1
ATOM 774 N N . ASN A 1 97 ? -16.800 3.504 -11.382 1.00 67.44 97 ASN A N 1
ATOM 775 C CA . ASN A 1 97 ? -16.241 4.842 -11.157 1.00 67.44 97 ASN A CA 1
ATOM 776 C C . ASN A 1 97 ? -15.526 5.404 -12.393 1.00 67.44 97 ASN A C 1
ATOM 778 O O . ASN A 1 97 ? -15.700 6.580 -12.725 1.00 67.44 97 ASN A O 1
ATOM 782 N N . ARG A 1 98 ? -14.739 4.592 -13.116 1.00 66.38 98 ARG A N 1
ATOM 783 C CA . ARG A 1 98 ? -14.114 5.018 -14.384 1.00 66.38 98 ARG A CA 1
ATOM 784 C C . ARG A 1 98 ? -15.169 5.392 -15.426 1.00 66.38 98 ARG A C 1
ATOM 786 O O . ARG A 1 98 ? -14.970 6.353 -16.171 1.00 66.38 98 ARG A O 1
ATOM 793 N N . THR A 1 99 ? -16.277 4.659 -15.465 1.00 61.69 99 THR A N 1
ATOM 794 C CA . THR A 1 99 ? -17.411 4.929 -16.357 1.00 61.69 99 THR A CA 1
ATOM 795 C C . THR A 1 99 ? -18.128 6.221 -15.969 1.00 61.69 99 THR A C 1
ATOM 797 O O . THR A 1 99 ? -18.311 7.092 -16.818 1.00 61.69 99 THR A O 1
ATOM 800 N N . LEU A 1 100 ? -18.437 6.410 -14.686 1.00 52.22 100 LEU A N 1
ATOM 801 C CA . LEU A 1 100 ? -19.075 7.624 -14.170 1.00 52.22 100 LEU A CA 1
ATOM 802 C C . LEU A 1 100 ? -18.216 8.873 -14.394 1.00 52.22 100 LEU A C 1
ATOM 804 O O . LEU A 1 100 ? -18.729 9.897 -14.833 1.00 52.2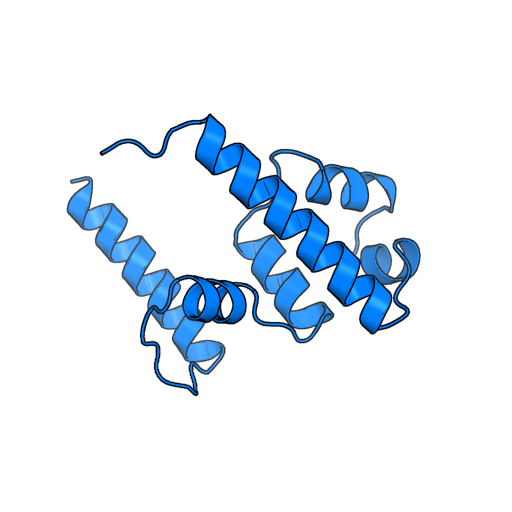2 100 LEU A O 1
ATOM 808 N N . ILE A 1 101 ? -16.899 8.794 -14.180 1.00 66.38 101 ILE A N 1
ATOM 809 C CA . ILE A 1 101 ? -15.981 9.913 -14.448 1.00 66.38 101 ILE A CA 1
ATOM 810 C C . ILE A 1 101 ? -15.960 10.277 -15.937 1.00 66.38 101 ILE A C 1
ATOM 812 O O . ILE A 1 101 ? -15.852 11.458 -16.262 1.00 66.38 101 ILE A O 1
ATOM 816 N N . LYS A 1 102 ? -16.053 9.296 -16.844 1.00 61.50 102 LYS A N 1
ATOM 817 C CA . LYS A 1 102 ? -16.147 9.566 -18.287 1.00 61.50 102 LYS A CA 1
ATOM 818 C C . LYS A 1 102 ? -17.462 10.249 -18.655 1.00 61.50 102 LYS A C 1
ATOM 820 O O . LYS A 1 102 ? -17.437 11.151 -19.480 1.00 61.50 102 LYS A O 1
ATOM 825 N N . LEU A 1 103 ? -18.570 9.849 -18.034 1.00 56.44 103 LEU A N 1
ATOM 826 C CA . LEU A 1 103 ? -19.891 10.433 -18.282 1.00 56.44 103 LEU A CA 1
ATOM 827 C C . LEU A 1 103 ? -20.047 11.836 -17.682 1.00 56.44 103 LEU A C 1
ATOM 829 O O . LEU A 1 103 ? -20.669 12.684 -18.299 1.00 56.44 103 LEU A O 1
ATOM 833 N N . LEU A 1 104 ? -19.459 12.099 -16.513 1.00 47.31 104 LEU A N 1
ATOM 834 C CA . LEU A 1 104 ? -19.503 13.409 -15.845 1.00 47.31 104 LEU A CA 1
ATOM 835 C C . LEU A 1 104 ? -18.500 14.429 -16.412 1.00 47.31 104 LEU A C 1
ATOM 837 O O . LEU A 1 104 ? -18.558 15.604 -16.055 1.00 47.31 104 LEU A O 1
ATOM 841 N N . L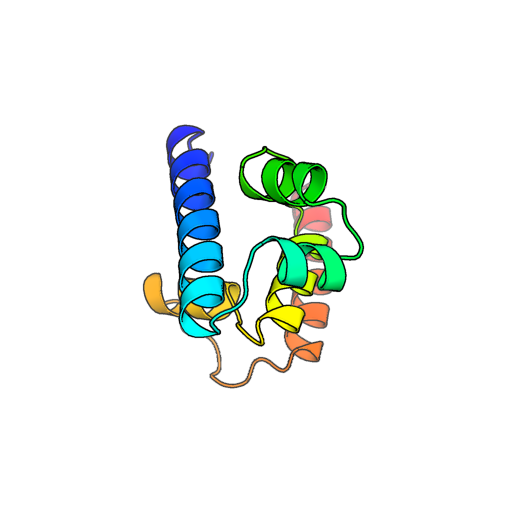YS A 1 105 ? -17.532 13.979 -17.221 1.00 50.28 105 LYS A N 1
ATOM 842 C CA . LYS A 1 105 ? -16.572 14.836 -17.941 1.00 50.28 105 LYS A CA 1
ATOM 843 C C . LYS A 1 105 ? -16.916 15.019 -19.426 1.00 50.28 105 LYS A C 1
ATOM 845 O O . LYS A 1 105 ? -16.150 15.695 -20.113 1.00 50.28 105 LYS A O 1
ATOM 850 N N . GLY A 1 106 ? -17.995 14.395 -19.903 1.00 41.97 106 GLY A N 1
ATOM 851 C CA . GLY A 1 106 ? -18.671 14.773 -21.148 1.00 41.97 106 GLY A CA 1
ATOM 852 C C . GLY A 1 106 ? -19.627 15.925 -20.887 1.00 41.97 106 GLY A C 1
ATOM 853 O O . GLY A 1 106 ? -19.781 16.750 -21.809 1.00 41.97 106 GLY A O 1
#

Foldseek 3Di:
DDDDPVNVVVVLVVVLVVLVVLCVVVVHDLCNVCVLVVHDSVVSVCCSVHPNPDPVNVVSSCVVSVHDPVVVVCVVVVPDDPPDCDPVNVVVVVVVVVVVVVVVVD

Radius of gyration: 15.23 Å; chains: 1; bounding box: 36×31×32 Å

Sequence (106 aa):
MGISKKKTAEIKTELVNLIQLELTAQNMDIRTFASHLQLSVSATRNMLNGNQMTLDRLHEISVILNFNFFRFWADQLQIDQPASADIERIKALEIENRTLIKLLKG

Secondary structure (DSSP, 8-state):
-PPPHHHHHHHHHHHHHHHHHHHHHTT--HHHHHHHTT--HHHHHHHHHSTT--HHHHHHHHHHTT--HHHHHHHHTT----S---HHHHHHHHHHHHHHHHHHT-

pLDDT: mean 75.02, std 15.72, range [36.03, 94.19]

Organism: NCBI:txi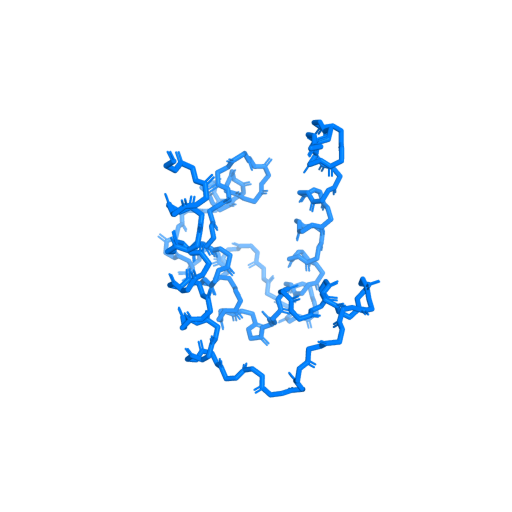d1639118